Protein AF-A0A829ZR37-F1 (afdb_monomer_lite)

Sequence (105 aa):
MTGENRDIGKRYRLFTDARFREIVTRKMKEDYLAQGLINATTRINYALAAGHVYSNDEARIQDYFQKNGWIFISPSQIKERIRKLAAKGWEDNLITITAKLLLKD

Radius of gyration: 17.89 Å; chains: 1; bounding box: 41×22×47 Å

Structure (mmCIF, N/CA/C/O backbone):
data_AF-A0A829ZR37-F1
#
_entry.id   AF-A0A829ZR37-F1
#
loop_
_atom_site.group_PDB
_atom_site.id
_atom_site.type_symbol
_atom_site.label_atom_id
_atom_site.label_alt_id
_atom_site.label_comp_id
_atom_site.label_asym_id
_atom_site.label_entity_id
_atom_site.label_seq_id
_atom_site.pdbx_PDB_ins_code
_atom_site.Cartn_x
_atom_site.Cartn_y
_atom_site.Cartn_z
_atom_site.occupancy
_atom_site.B_iso_or_equiv
_atom_site.auth_seq_id
_atom_site.auth_comp_id
_atom_site.auth_asym_id
_atom_site.auth_atom_id
_atom_site.pdbx_PDB_model_num
ATOM 1 N N . MET A 1 1 ? 13.032 -4.468 5.445 1.00 50.12 1 MET A N 1
ATOM 2 C CA . MET A 1 1 ? 12.448 -3.182 5.881 1.00 50.12 1 MET A CA 1
ATOM 3 C C . MET A 1 1 ? 12.534 -3.055 7.398 1.00 50.12 1 MET A C 1
ATOM 5 O O . MET A 1 1 ? 11.534 -2.824 8.065 1.00 50.12 1 MET A O 1
ATOM 9 N N . THR A 1 2 ? 13.724 -3.237 7.968 1.00 40.62 2 THR A N 1
ATOM 10 C CA . THR A 1 2 ? 13.958 -2.934 9.379 1.00 40.62 2 THR A CA 1
ATOM 11 C C . THR A 1 2 ? 14.057 -1.419 9.496 1.00 40.62 2 THR A C 1
ATOM 13 O O . THR A 1 2 ? 14.799 -0.778 8.753 1.00 40.62 2 THR A O 1
ATOM 16 N N . GLY A 1 3 ? 13.244 -0.820 10.365 1.00 46.75 3 GLY A N 1
ATOM 17 C CA . GLY A 1 3 ? 13.234 0.620 10.639 1.00 46.75 3 GLY A CA 1
ATOM 18 C C . GLY A 1 3 ? 14.486 1.105 11.379 1.00 46.75 3 GLY A C 1
ATOM 19 O O . GLY A 1 3 ? 14.375 1.955 12.254 1.00 46.75 3 GLY A O 1
ATOM 20 N N . GLU A 1 4 ? 15.661 0.556 11.064 1.00 50.69 4 GLU A N 1
ATOM 21 C CA . GLU A 1 4 ? 16.935 0.867 11.723 1.00 50.69 4 GLU A CA 1
ATOM 22 C C . GLU A 1 4 ? 17.375 2.313 11.464 1.00 50.69 4 GLU A C 1
ATOM 24 O O . GLU A 1 4 ? 18.065 2.905 12.289 1.00 50.69 4 GLU A O 1
ATOM 29 N N . ASN A 1 5 ? 16.895 2.935 10.381 1.00 58.00 5 ASN A N 1
ATOM 30 C CA . ASN A 1 5 ? 17.068 4.362 10.135 1.00 58.00 5 ASN A CA 1
ATOM 31 C C . ASN A 1 5 ? 15.791 5.144 10.502 1.00 58.00 5 ASN A C 1
ATOM 33 O O . ASN A 1 5 ? 14.767 5.063 9.810 1.00 58.00 5 ASN A O 1
ATOM 37 N N . ARG A 1 6 ? 15.864 5.921 11.593 1.00 56.47 6 ARG A N 1
ATOM 38 C CA . ARG A 1 6 ? 14.731 6.644 12.204 1.00 56.47 6 ARG A CA 1
ATOM 39 C C . ARG A 1 6 ? 14.014 7.600 11.242 1.00 56.47 6 ARG A C 1
ATOM 41 O O . ARG A 1 6 ? 12.807 7.786 11.386 1.00 56.47 6 ARG A O 1
ATOM 48 N N . ASP A 1 7 ? 14.700 8.169 10.250 1.00 62.75 7 ASP A N 1
ATOM 49 C CA . ASP A 1 7 ? 14.067 9.072 9.275 1.00 62.75 7 ASP A CA 1
ATOM 50 C C . ASP A 1 7 ? 13.373 8.343 8.117 1.00 62.75 7 ASP A C 1
ATOM 52 O O . ASP A 1 7 ? 12.371 8.831 7.592 1.00 62.75 7 ASP A O 1
ATOM 56 N N . ILE A 1 8 ? 13.818 7.133 7.763 1.00 61.19 8 ILE A N 1
ATOM 57 C CA . ILE A 1 8 ? 13.129 6.287 6.771 1.00 61.19 8 ILE A CA 1
ATOM 58 C C . ILE A 1 8 ? 11.863 5.679 7.384 1.00 61.19 8 ILE A C 1
ATOM 60 O O . ILE A 1 8 ? 10.816 5.645 6.733 1.00 61.19 8 ILE A O 1
ATOM 64 N N . GLY A 1 9 ? 11.918 5.286 8.662 1.00 62.47 9 GLY A N 1
ATOM 65 C CA . GLY A 1 9 ? 10.745 4.827 9.411 1.00 62.47 9 GLY A CA 1
ATOM 66 C C . GLY A 1 9 ? 9.623 5.870 9.474 1.00 62.47 9 GLY A C 1
ATOM 67 O O . GLY A 1 9 ? 8.452 5.508 9.468 1.00 62.47 9 GLY A O 1
ATOM 68 N N . LYS A 1 10 ? 9.949 7.172 9.444 1.00 70.00 10 LYS A N 1
ATOM 69 C CA . LYS A 1 10 ? 8.942 8.245 9.357 1.00 70.00 10 LYS A CA 1
ATOM 70 C C . LYS A 1 10 ? 8.226 8.285 8.001 1.00 70.00 10 LYS A C 1
ATOM 72 O O . LYS A 1 10 ? 7.018 8.506 7.977 1.00 70.00 10 LYS A O 1
ATOM 77 N N . ARG A 1 11 ? 8.940 8.062 6.888 1.00 74.62 11 ARG A N 1
ATOM 78 C CA . ARG A 1 11 ? 8.363 8.117 5.525 1.00 74.62 11 ARG A CA 1
ATOM 79 C C . ARG A 1 11 ? 7.377 6.983 5.255 1.00 74.62 11 ARG A C 1
ATOM 81 O O . ARG A 1 11 ? 6.413 7.180 4.527 1.00 74.62 11 ARG A O 1
ATOM 88 N N . TYR A 1 12 ? 7.590 5.822 5.873 1.00 80.06 12 TYR A N 1
ATOM 89 C CA . TYR A 1 12 ? 6.755 4.633 5.680 1.00 80.06 12 TYR A CA 1
ATOM 90 C C . TYR A 1 12 ? 5.972 4.243 6.935 1.00 80.06 12 TYR A C 1
ATOM 92 O O . TYR A 1 12 ? 5.673 3.066 7.127 1.00 80.06 12 TYR A O 1
ATOM 100 N N . ARG A 1 13 ? 5.591 5.226 7.764 1.00 84.44 13 ARG A N 1
ATOM 101 C CA . ARG A 1 13 ? 4.861 5.012 9.027 1.00 84.44 13 ARG A CA 1
ATOM 102 C C . ARG A 1 13 ? 3.642 4.109 8.903 1.00 84.44 13 ARG A C 1
ATOM 104 O O . ARG A 1 13 ? 3.390 3.321 9.802 1.00 84.44 13 ARG A O 1
ATOM 111 N N . LEU A 1 14 ? 2.928 4.168 7.779 1.00 87.62 14 LEU A N 1
ATOM 112 C CA . LEU A 1 14 ? 1.783 3.292 7.523 1.00 87.62 14 LEU A CA 1
ATOM 113 C C . LEU A 1 14 ? 2.158 1.799 7.554 1.00 87.62 14 LEU A C 1
ATOM 115 O O . LEU A 1 14 ? 1.366 0.963 7.980 1.00 87.62 14 LEU A O 1
ATOM 119 N N . PHE A 1 15 ? 3.374 1.455 7.139 1.00 87.25 15 PHE A N 1
ATOM 120 C CA . PHE A 1 15 ? 3.868 0.080 7.093 1.00 87.25 15 PHE A CA 1
ATOM 121 C C . PHE A 1 15 ? 4.714 -0.267 8.320 1.00 87.25 15 PHE A C 1
ATOM 123 O O . PHE A 1 15 ? 4.645 -1.397 8.798 1.00 87.25 15 PHE A O 1
ATOM 130 N N . THR A 1 16 ? 5.444 0.698 8.884 1.00 87.25 16 THR A N 1
ATOM 131 C CA . THR A 1 16 ? 6.389 0.462 9.987 1.00 87.25 16 THR A CA 1
ATOM 132 C C . THR A 1 16 ? 5.809 0.671 11.386 1.00 87.25 16 THR A C 1
ATOM 134 O O . THR A 1 16 ? 6.390 0.176 12.345 1.00 87.25 16 THR A O 1
ATOM 137 N N . ASP A 1 17 ? 4.695 1.394 11.533 1.00 90.12 17 ASP A N 1
ATOM 138 C CA . ASP A 1 17 ? 4.068 1.703 12.824 1.00 90.12 17 ASP A CA 1
ATOM 139 C C . ASP A 1 17 ? 2.624 1.178 12.854 1.00 90.12 17 ASP A C 1
ATOM 141 O O . ASP A 1 17 ? 1.723 1.692 12.186 1.00 90.12 17 ASP A O 1
ATOM 145 N N . ALA A 1 18 ? 2.407 0.120 13.638 1.00 90.75 18 ALA A N 1
ATOM 146 C CA . ALA A 1 18 ? 1.109 -0.537 13.745 1.00 90.75 18 ALA A CA 1
ATOM 147 C C . ALA A 1 18 ? 0.037 0.357 14.383 1.00 90.75 18 ALA A C 1
ATOM 149 O O . ALA A 1 18 ? -1.109 0.331 13.937 1.00 90.75 18 ALA A O 1
ATOM 150 N N . ARG A 1 19 ? 0.406 1.175 15.377 1.00 91.62 19 ARG A N 1
ATOM 151 C CA . ARG A 1 19 ? -0.532 2.065 16.072 1.00 91.62 19 ARG A CA 1
ATOM 152 C C . ARG A 1 19 ? -0.952 3.208 15.162 1.00 91.62 19 ARG A C 1
ATOM 154 O O . ARG A 1 19 ? -2.132 3.539 15.085 1.00 91.62 19 ARG A O 1
ATOM 161 N N . PHE A 1 20 ? 0.004 3.791 14.442 1.00 91.25 20 PHE A N 1
ATOM 162 C CA . PHE A 1 20 ? -0.301 4.802 13.435 1.00 91.25 20 PHE A CA 1
ATOM 163 C C . PHE A 1 20 ? -1.248 4.244 12.368 1.00 91.25 20 PHE A C 1
ATOM 165 O O . PHE A 1 20 ? -2.271 4.858 12.063 1.00 91.25 20 PHE A O 1
ATOM 172 N N . ARG A 1 21 ? -0.947 3.048 11.853 1.00 93.25 21 ARG A N 1
ATOM 173 C CA . ARG A 1 21 ? -1.780 2.356 10.867 1.00 93.25 21 ARG A CA 1
ATOM 174 C C . ARG A 1 21 ? -3.205 2.105 11.367 1.00 93.25 21 ARG A C 1
ATOM 176 O O . ARG A 1 21 ? -4.150 2.359 10.629 1.00 93.25 21 ARG A O 1
ATOM 183 N N . GLU A 1 22 ? -3.368 1.641 12.603 1.00 93.75 22 GLU A N 1
ATOM 184 C CA . GLU A 1 22 ? -4.685 1.421 13.213 1.00 93.75 22 GLU A CA 1
ATOM 185 C C . GLU A 1 22 ? -5.500 2.718 13.291 1.00 93.75 22 GLU A C 1
ATOM 187 O O . GLU A 1 22 ? -6.651 2.751 12.854 1.00 93.75 22 GLU A O 1
ATOM 192 N N . ILE A 1 23 ? -4.896 3.798 13.798 1.00 94.69 23 ILE A N 1
ATOM 193 C CA . ILE A 1 23 ? -5.566 5.096 13.951 1.00 94.69 23 ILE A CA 1
ATOM 194 C C . ILE A 1 23 ? -6.025 5.630 12.592 1.00 94.69 23 ILE A C 1
ATOM 196 O O . ILE A 1 23 ? -7.184 6.024 12.451 1.00 94.69 23 ILE A O 1
ATOM 200 N N . VAL A 1 24 ? -5.133 5.619 11.595 1.00 93.44 24 VAL A N 1
ATOM 201 C CA . VAL A 1 24 ? -5.435 6.100 10.240 1.00 93.44 24 VAL A CA 1
ATOM 202 C C . VAL A 1 24 ? -6.563 5.286 9.617 1.00 93.44 24 VAL A C 1
ATOM 204 O O . VAL A 1 24 ? -7.521 5.862 9.107 1.00 93.44 24 VAL A O 1
ATOM 207 N N . THR A 1 25 ? -6.500 3.959 9.696 1.00 94.19 25 THR A N 1
ATOM 208 C CA . THR A 1 25 ? -7.502 3.096 9.061 1.00 94.19 25 THR A CA 1
ATOM 209 C C . THR A 1 25 ? -8.847 3.150 9.753 1.00 94.19 25 THR A C 1
ATOM 211 O O . THR A 1 25 ? -9.872 3.150 9.073 1.00 94.19 25 THR A O 1
ATOM 214 N N . ARG A 1 26 ? -8.872 3.259 11.084 1.00 94.94 26 ARG A N 1
ATOM 215 C CA . ARG A 1 26 ? -10.119 3.484 11.816 1.00 94.94 26 ARG A CA 1
ATOM 216 C C . ARG A 1 26 ? -10.768 4.794 11.374 1.00 94.94 26 ARG A C 1
ATOM 218 O O . ARG A 1 26 ? -11.935 4.781 10.993 1.00 94.94 26 ARG A O 1
ATOM 225 N N . LYS A 1 27 ? -10.007 5.892 11.354 1.00 95.75 27 LYS A N 1
ATOM 226 C CA . LYS A 1 27 ? -10.539 7.206 10.982 1.00 95.75 27 LYS A CA 1
ATOM 227 C C . LYS A 1 27 ? -11.010 7.250 9.525 1.00 95.75 27 LYS A C 1
ATOM 229 O O . LYS A 1 27 ? -12.122 7.686 9.255 1.00 95.75 27 LYS A O 1
ATOM 234 N N . MET A 1 28 ? -10.218 6.703 8.603 1.00 94.56 28 MET A N 1
ATOM 235 C CA . MET A 1 28 ? -10.595 6.579 7.192 1.00 94.56 28 MET A CA 1
ATOM 236 C C . MET A 1 28 ? -11.890 5.773 7.019 1.00 94.56 28 MET A C 1
ATOM 238 O O . MET A 1 28 ? -12.759 6.164 6.243 1.00 94.56 28 MET A O 1
ATOM 242 N N . LYS A 1 29 ? -12.043 4.664 7.756 1.00 95.81 29 LYS A N 1
ATOM 243 C CA . LYS A 1 29 ? -13.258 3.844 7.710 1.00 95.81 29 LYS A CA 1
ATOM 244 C C . LYS A 1 29 ? -14.476 4.612 8.225 1.00 95.81 29 LYS A C 1
ATOM 246 O O . LYS A 1 29 ? -15.515 4.565 7.577 1.00 95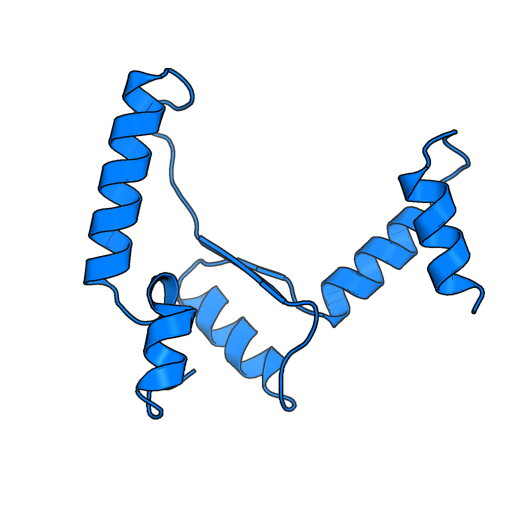.81 29 LYS A O 1
ATOM 251 N N . GLU A 1 30 ? -14.352 5.314 9.351 1.00 96.00 30 GLU A N 1
ATOM 252 C CA . GLU A 1 30 ? -15.414 6.175 9.897 1.00 96.00 30 GLU A CA 1
ATOM 253 C C . GLU A 1 30 ? -15.856 7.228 8.870 1.00 96.00 30 GLU A C 1
ATOM 255 O O . GLU A 1 30 ? -17.047 7.347 8.581 1.00 96.00 30 GLU A O 1
ATOM 260 N N . ASP A 1 31 ? -14.901 7.932 8.259 1.00 96.50 31 ASP A N 1
ATOM 261 C CA . ASP A 1 31 ? -15.185 9.017 7.316 1.00 96.50 31 ASP A CA 1
ATOM 262 C C . ASP A 1 31 ? -15.824 8.503 6.016 1.00 96.50 31 ASP A C 1
ATOM 264 O O . ASP A 1 31 ? -16.728 9.139 5.472 1.00 96.50 31 ASP A O 1
ATOM 268 N N . TYR A 1 32 ? -15.387 7.345 5.514 1.00 96.62 32 TYR A N 1
ATOM 269 C CA . TYR A 1 32 ? -15.946 6.747 4.297 1.00 96.62 32 TYR A CA 1
ATOM 270 C C . TYR A 1 32 ? -17.323 6.126 4.540 1.00 96.62 32 TYR A C 1
ATOM 272 O O . TYR A 1 32 ? -18.175 6.178 3.654 1.00 96.62 32 TYR A O 1
ATOM 280 N N . LEU A 1 33 ? -17.564 5.565 5.731 1.00 97.00 33 LEU A N 1
ATOM 281 C CA . LEU A 1 33 ? -18.893 5.104 6.139 1.00 97.00 33 LEU A CA 1
ATOM 282 C C . LEU A 1 33 ? -19.871 6.274 6.232 1.00 97.00 33 LEU A C 1
ATOM 284 O O . LEU A 1 33 ? -20.975 6.179 5.706 1.00 97.00 33 LEU A O 1
ATOM 288 N N . ALA A 1 34 ? -19.456 7.380 6.854 1.00 97.19 34 ALA A N 1
ATOM 289 C CA . ALA A 1 34 ? -20.285 8.576 6.993 1.00 97.19 34 ALA A CA 1
ATOM 290 C C . ALA A 1 34 ? -20.675 9.183 5.634 1.00 97.19 34 ALA A C 1
ATOM 292 O O . ALA A 1 34 ? -21.778 9.699 5.483 1.00 97.19 34 ALA A O 1
ATOM 293 N N . GLN A 1 35 ? -19.793 9.080 4.636 1.00 97.25 35 GLN A N 1
ATOM 294 C CA . GLN A 1 35 ? -20.053 9.521 3.261 1.00 97.25 35 GLN A CA 1
ATOM 295 C C . GLN A 1 35 ? -20.818 8.490 2.411 1.00 97.25 35 GLN A C 1
ATOM 297 O O . GLN A 1 35 ? -21.122 8.765 1.254 1.00 97.25 35 GLN A O 1
ATOM 302 N N . GLY A 1 36 ? -21.102 7.294 2.938 1.00 96.25 36 GLY A N 1
ATOM 303 C CA . GLY A 1 36 ? -21.750 6.216 2.183 1.00 96.25 36 GLY A CA 1
ATOM 304 C C . GLY A 1 36 ? -20.881 5.603 1.077 1.00 96.25 36 GLY A C 1
ATOM 305 O O . GLY A 1 36 ? -21.404 4.924 0.198 1.00 96.25 36 GLY A O 1
ATOM 306 N N . LEU A 1 37 ? -19.560 5.820 1.107 1.00 96.38 37 LEU A N 1
ATOM 307 C CA . LEU A 1 37 ? -18.619 5.304 0.101 1.00 96.38 37 LEU A CA 1
ATOM 308 C C . LEU A 1 37 ? -18.301 3.818 0.297 1.00 96.38 37 LEU A C 1
ATOM 310 O O . LEU A 1 37 ? -17.897 3.133 -0.642 1.00 96.38 37 LEU A O 1
ATOM 314 N N . ILE A 1 38 ? -18.445 3.324 1.527 1.00 96.31 38 ILE A N 1
ATOM 315 C CA . ILE A 1 38 ? -18.206 1.928 1.901 1.00 96.31 38 ILE A CA 1
ATOM 316 C C . ILE A 1 38 ? -19.304 1.434 2.843 1.00 96.31 38 ILE A C 1
ATOM 318 O O . ILE A 1 38 ? -20.069 2.218 3.398 1.00 96.31 38 ILE A O 1
ATOM 322 N N . ASN A 1 39 ? -19.338 0.123 3.080 1.00 94.56 39 ASN A N 1
ATOM 323 C CA . ASN A 1 39 ? -20.203 -0.497 4.086 1.00 94.56 39 ASN A CA 1
ATOM 324 C C . ASN A 1 39 ? -19.402 -0.992 5.304 1.00 94.56 39 ASN A C 1
ATOM 326 O O . ASN A 1 39 ? -18.174 -1.114 5.264 1.00 94.56 39 ASN A O 1
ATOM 330 N N . ALA A 1 40 ? -20.097 -1.321 6.399 1.00 91.06 40 ALA A N 1
ATOM 331 C CA . ALA A 1 40 ? -19.461 -1.741 7.654 1.00 91.06 40 ALA A CA 1
ATOM 332 C C . ALA A 1 40 ? -18.577 -2.996 7.501 1.00 91.06 40 ALA A C 1
ATOM 334 O O . ALA A 1 40 ? -17.565 -3.140 8.196 1.00 91.06 40 ALA A O 1
ATOM 335 N N . THR A 1 41 ? -18.922 -3.869 6.552 1.00 93.75 41 THR A N 1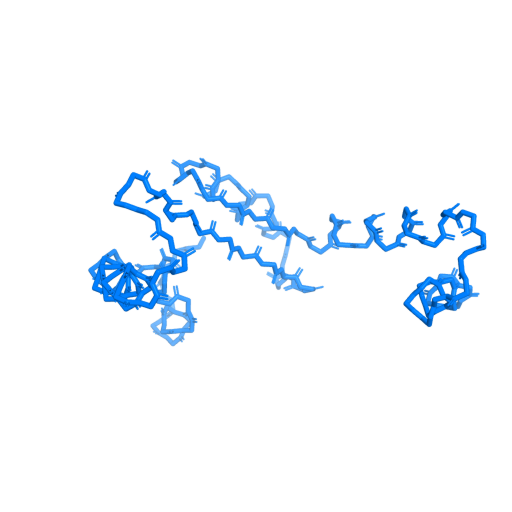
ATOM 336 C CA . THR A 1 41 ? -18.201 -5.112 6.243 1.00 93.75 41 THR A CA 1
ATOM 337 C C . THR A 1 41 ? -16.979 -4.918 5.342 1.00 93.75 41 THR A C 1
ATOM 339 O O . THR A 1 41 ? -16.210 -5.860 5.148 1.00 93.75 41 THR A O 1
ATOM 342 N N . THR A 1 42 ? -16.765 -3.713 4.806 1.00 93.44 42 THR A N 1
ATOM 343 C CA . THR A 1 42 ? -15.648 -3.426 3.902 1.00 93.44 42 THR A CA 1
ATOM 344 C C . THR A 1 42 ? -14.320 -3.577 4.645 1.00 93.44 42 THR A C 1
ATOM 346 O O . THR A 1 42 ? -14.130 -3.037 5.743 1.00 93.44 42 THR A O 1
ATOM 349 N N . ARG A 1 43 ? -13.399 -4.338 4.044 1.00 90.06 43 ARG A N 1
ATOM 350 C CA . ARG A 1 43 ? -12.045 -4.580 4.557 1.00 90.06 43 ARG A CA 1
ATOM 351 C C . ARG A 1 43 ? -11.059 -3.671 3.833 1.00 90.06 43 ARG A C 1
ATOM 353 O O . ARG A 1 43 ? -11.047 -3.631 2.607 1.00 90.06 43 ARG A O 1
ATOM 360 N N . ILE A 1 44 ? -10.235 -2.961 4.596 1.00 90.25 44 ILE A N 1
ATOM 361 C CA . ILE A 1 44 ? -9.192 -2.083 4.061 1.00 90.25 44 ILE A CA 1
ATOM 362 C C . ILE A 1 44 ? -7.883 -2.871 4.032 1.00 90.25 44 ILE A C 1
ATOM 364 O O . ILE A 1 44 ? -7.391 -3.294 5.078 1.00 90.25 44 ILE A O 1
ATOM 368 N N . ASN A 1 45 ? -7.332 -3.051 2.833 1.00 90.25 45 ASN A N 1
ATOM 369 C CA . ASN A 1 45 ? -6.017 -3.646 2.615 1.00 90.25 45 ASN A CA 1
ATOM 370 C C . ASN A 1 45 ? -5.018 -2.554 2.232 1.00 90.25 45 ASN A C 1
ATOM 372 O O . ASN A 1 45 ? -5.376 -1.580 1.572 1.00 90.25 45 ASN A O 1
ATOM 376 N N . TYR A 1 46 ? -3.756 -2.740 2.610 1.00 93.00 46 TYR A N 1
ATOM 377 C CA . TYR A 1 46 ? -2.700 -1.782 2.300 1.00 93.00 46 TYR A CA 1
ATOM 378 C C . TYR A 1 46 ? -1.926 -2.224 1.072 1.00 93.00 46 TYR A C 1
ATOM 380 O O . TYR A 1 46 ? -1.662 -3.414 0.879 1.00 93.00 46 TYR A O 1
ATOM 388 N N . ALA A 1 47 ? -1.536 -1.243 0.265 1.00 93.06 47 ALA A N 1
ATOM 389 C CA . ALA A 1 47 ? -0.718 -1.466 -0.907 1.00 93.06 47 ALA A CA 1
ATOM 390 C C . ALA A 1 47 ? 0.403 -0.428 -1.002 1.00 93.06 47 ALA A C 1
ATOM 392 O O . ALA A 1 47 ? 0.206 0.734 -0.649 1.00 93.06 47 ALA A O 1
ATOM 393 N N . LEU A 1 48 ? 1.562 -0.841 -1.509 1.00 91.81 48 LEU A N 1
ATOM 394 C CA . LEU A 1 48 ? 2.658 0.048 -1.884 1.00 91.81 48 LEU A CA 1
ATOM 395 C C . LEU A 1 48 ? 2.999 -0.185 -3.353 1.00 91.81 48 LEU A C 1
ATOM 397 O O . LEU A 1 48 ? 3.363 -1.295 -3.730 1.00 91.81 48 LEU A O 1
ATOM 401 N N . ALA A 1 49 ? 2.912 0.866 -4.164 1.00 91.38 49 ALA A N 1
ATOM 402 C CA . ALA A 1 49 ? 3.418 0.872 -5.529 1.00 91.38 49 ALA A CA 1
ATOM 403 C C . ALA A 1 49 ? 4.715 1.679 -5.581 1.00 91.38 49 ALA A C 1
ATOM 405 O O . ALA A 1 49 ? 4.725 2.855 -5.219 1.00 91.38 49 ALA A O 1
ATOM 406 N N . ALA A 1 50 ? 5.806 1.049 -6.012 1.00 89.06 50 ALA A N 1
ATOM 407 C CA . ALA A 1 50 ? 7.117 1.684 -6.075 1.00 89.06 50 ALA A CA 1
ATOM 408 C C . ALA A 1 50 ? 7.645 1.678 -7.512 1.00 89.06 50 ALA A C 1
ATOM 410 O O . ALA A 1 50 ? 7.854 0.619 -8.093 1.00 89.06 50 ALA A O 1
ATOM 411 N N . GLY A 1 51 ? 7.901 2.864 -8.075 1.00 84.75 51 GLY A N 1
ATOM 412 C CA . GLY A 1 51 ? 8.557 3.003 -9.384 1.00 84.75 51 GLY A CA 1
ATOM 413 C C . GLY A 1 51 ? 10.066 2.744 -9.335 1.00 84.75 51 GLY A C 1
ATOM 414 O O . GLY A 1 51 ? 10.678 2.402 -10.344 1.00 84.75 51 GLY A O 1
ATOM 415 N N . HIS A 1 52 ? 10.661 2.865 -8.149 1.00 84.06 52 HIS A N 1
ATOM 416 C CA . HIS A 1 52 ? 12.061 2.569 -7.895 1.00 84.06 52 HIS A CA 1
ATOM 417 C C . HIS A 1 52 ? 12.216 1.989 -6.489 1.00 84.06 52 HIS A C 1
ATOM 419 O O . HIS A 1 52 ? 11.611 2.481 -5.536 1.00 84.06 52 HIS A O 1
ATOM 425 N N . VAL A 1 53 ? 13.038 0.951 -6.367 1.00 83.31 53 VAL A N 1
ATOM 426 C CA . VAL A 1 53 ? 13.453 0.372 -5.089 1.00 83.31 53 VAL A CA 1
ATOM 427 C C . VAL A 1 53 ? 14.963 0.523 -5.027 1.00 83.31 53 VAL A C 1
ATOM 429 O O . VAL A 1 53 ? 15.673 0.046 -5.909 1.00 83.31 53 VAL A O 1
ATOM 432 N N . TYR A 1 54 ? 15.443 1.239 -4.012 1.00 73.31 54 TYR A N 1
ATOM 433 C CA . TYR A 1 54 ? 16.872 1.380 -3.772 1.00 73.31 54 TYR A CA 1
ATOM 434 C C . TYR A 1 54 ? 17.412 0.025 -3.305 1.00 73.31 54 TYR A C 1
ATOM 436 O O . TYR A 1 54 ? 16.906 -0.496 -2.311 1.00 73.31 54 TYR A O 1
ATOM 444 N N . SER A 1 55 ? 18.425 -0.511 -3.998 1.00 66.88 55 SER A N 1
ATOM 445 C CA . SER A 1 55 ? 19.000 -1.866 -3.845 1.00 66.88 55 SER A CA 1
ATOM 446 C C . SER A 1 55 ? 18.123 -3.028 -4.363 1.00 66.88 55 SER A C 1
ATOM 448 O O . SER A 1 55 ? 16.935 -2.857 -4.618 1.00 66.88 55 SER A O 1
ATOM 450 N N . ASN A 1 56 ? 18.698 -4.234 -4.498 1.00 71.00 56 ASN A N 1
ATOM 451 C CA . ASN A 1 56 ? 18.010 -5.486 -4.892 1.00 71.00 56 ASN A CA 1
ATOM 452 C C . ASN A 1 56 ? 17.024 -6.019 -3.818 1.00 71.00 56 ASN A C 1
ATOM 454 O O . ASN A 1 56 ? 16.756 -7.215 -3.718 1.00 71.00 56 ASN A O 1
ATOM 458 N N . ASP A 1 57 ? 16.459 -5.125 -3.009 1.00 82.56 57 ASP A N 1
ATOM 459 C CA . ASP A 1 57 ? 15.586 -5.415 -1.872 1.00 82.56 57 ASP A CA 1
ATOM 460 C C . ASP A 1 57 ? 14.141 -5.765 -2.266 1.00 82.56 57 ASP A C 1
ATOM 462 O O . ASP A 1 57 ? 13.320 -6.053 -1.394 1.00 82.56 57 ASP A O 1
ATOM 466 N N . GLU A 1 58 ? 13.809 -5.754 -3.561 1.00 86.44 58 GLU A N 1
ATOM 467 C CA . GLU A 1 58 ? 12.458 -6.009 -4.077 1.00 86.44 58 GLU A CA 1
ATOM 468 C C . GLU A 1 58 ? 11.861 -7.307 -3.509 1.00 86.44 58 GLU A C 1
ATOM 470 O O . GLU A 1 58 ? 10.743 -7.297 -2.995 1.00 86.44 58 GLU A O 1
ATOM 475 N N . ALA A 1 59 ? 12.637 -8.396 -3.504 1.00 87.81 59 ALA A N 1
ATOM 476 C CA . ALA A 1 59 ? 12.207 -9.690 -2.972 1.00 87.81 59 ALA A CA 1
ATOM 477 C C . ALA A 1 59 ? 11.934 -9.646 -1.458 1.00 87.81 59 ALA A C 1
ATOM 479 O O . ALA A 1 59 ? 10.947 -10.202 -0.979 1.00 87.81 59 ALA A O 1
ATOM 480 N N . ARG A 1 60 ? 12.776 -8.935 -0.700 1.00 88.56 60 ARG A N 1
ATOM 481 C CA . ARG A 1 60 ? 12.619 -8.773 0.752 1.00 88.56 60 ARG A CA 1
ATOM 482 C C . ARG A 1 60 ? 11.371 -7.960 1.093 1.00 88.56 60 ARG A C 1
ATOM 484 O O . ARG A 1 60 ? 10.684 -8.261 2.068 1.00 88.56 60 ARG A O 1
ATOM 491 N N . ILE A 1 61 ? 11.083 -6.921 0.311 1.00 89.06 61 ILE A N 1
ATOM 492 C CA . ILE A 1 61 ? 9.874 -6.102 0.468 1.00 89.06 61 ILE A CA 1
ATOM 493 C C . ILE A 1 61 ? 8.638 -6.928 0.103 1.00 89.06 61 ILE A C 1
ATOM 495 O O . ILE A 1 61 ? 7.664 -6.920 0.854 1.00 89.06 61 ILE A O 1
ATOM 499 N N . GLN A 1 62 ? 8.696 -7.680 -0.997 1.00 91.44 62 GLN A N 1
ATOM 500 C CA . GLN A 1 62 ? 7.613 -8.555 -1.438 1.00 91.44 62 GLN A CA 1
ATOM 501 C C . GLN A 1 62 ? 7.232 -9.581 -0.360 1.00 91.44 62 GLN A C 1
ATOM 503 O O . GLN A 1 62 ? 6.053 -9.693 -0.023 1.00 91.44 62 GLN A O 1
ATOM 508 N N . ASP A 1 63 ? 8.213 -10.279 0.217 1.00 92.62 63 ASP A N 1
ATOM 509 C CA . ASP A 1 63 ? 7.994 -11.255 1.293 1.00 92.62 63 ASP A CA 1
ATOM 510 C C . ASP A 1 63 ? 7.385 -10.600 2.545 1.00 92.62 63 ASP A C 1
ATOM 512 O O . ASP A 1 63 ? 6.402 -11.090 3.103 1.00 92.62 63 ASP A O 1
ATOM 516 N N . TYR A 1 64 ? 7.905 -9.435 2.949 1.00 91.38 64 TYR A N 1
ATOM 517 C CA . TYR A 1 64 ? 7.354 -8.686 4.079 1.00 91.38 64 TYR A CA 1
ATOM 518 C C . TYR A 1 64 ? 5.886 -8.294 3.854 1.00 91.38 64 TYR A C 1
ATOM 520 O O . TYR A 1 64 ? 5.062 -8.457 4.753 1.00 91.38 64 TYR A O 1
ATOM 528 N N . PHE A 1 65 ? 5.529 -7.816 2.660 1.00 93.31 65 PHE A N 1
ATOM 529 C CA . PHE A 1 65 ? 4.148 -7.450 2.342 1.00 93.31 65 PHE A CA 1
ATOM 530 C C . PHE A 1 65 ? 3.229 -8.675 2.303 1.00 93.31 65 PHE A C 1
ATOM 532 O O . PHE A 1 65 ? 2.159 -8.638 2.910 1.00 93.31 65 PHE A O 1
ATOM 539 N N . GLN A 1 66 ? 3.663 -9.782 1.693 1.00 93.06 66 GLN A N 1
ATOM 540 C CA . GLN A 1 66 ? 2.887 -11.026 1.652 1.00 93.06 66 GLN A CA 1
ATOM 541 C C . GLN A 1 66 ? 2.587 -11.573 3.049 1.00 93.06 66 GLN A C 1
ATOM 543 O O . GLN A 1 66 ? 1.436 -11.901 3.338 1.00 93.06 66 GLN A O 1
ATOM 548 N N . LYS A 1 67 ? 3.582 -11.595 3.944 1.00 93.75 67 LYS A N 1
ATOM 549 C CA . LYS A 1 67 ? 3.411 -12.037 5.340 1.00 93.75 67 LYS A CA 1
ATOM 550 C C . LYS A 1 67 ? 2.380 -11.217 6.114 1.00 93.75 67 LYS A C 1
ATOM 552 O O . LYS A 1 67 ? 1.741 -11.742 7.018 1.00 93.75 67 LYS A O 1
ATOM 557 N N . ASN A 1 68 ? 2.205 -9.947 5.757 1.00 91.38 68 ASN A N 1
ATOM 558 C CA . ASN A 1 68 ? 1.234 -9.056 6.390 1.00 91.38 68 ASN A CA 1
ATOM 559 C C . ASN A 1 68 ? -0.112 -8.985 5.638 1.00 91.38 68 ASN A C 1
ATOM 561 O O . ASN A 1 68 ? -0.988 -8.213 6.030 1.00 91.38 68 ASN A O 1
ATOM 565 N N . GLY A 1 69 ? -0.293 -9.757 4.558 1.00 92.06 69 GLY A N 1
ATOM 566 C CA . GLY A 1 69 ? -1.490 -9.691 3.712 1.00 92.06 69 GLY A CA 1
ATOM 567 C C . GLY A 1 69 ? -1.622 -8.375 2.937 1.00 92.06 69 GLY A C 1
ATOM 568 O O . GLY A 1 69 ? -2.725 -7.976 2.564 1.00 92.06 69 GLY A O 1
ATOM 569 N N . TRP A 1 70 ? -0.513 -7.668 2.725 1.00 94.62 70 TRP A N 1
ATOM 570 C CA . TRP A 1 70 ? -0.454 -6.415 1.976 1.00 94.62 70 TRP A CA 1
ATOM 571 C C . TRP A 1 70 ? -0.008 -6.652 0.538 1.00 94.62 70 TRP A C 1
ATOM 573 O O . TRP A 1 70 ? 0.595 -7.671 0.198 1.00 94.62 70 TRP A O 1
ATOM 583 N N . ILE A 1 71 ? -0.286 -5.675 -0.319 1.00 94.19 71 ILE A N 1
ATOM 584 C CA . ILE A 1 71 ? 0.041 -5.738 -1.742 1.00 94.19 71 ILE A CA 1
ATOM 585 C C . ILE A 1 71 ? 1.280 -4.891 -2.004 1.00 94.19 71 ILE A C 1
ATOM 587 O O . ILE A 1 71 ? 1.278 -3.683 -1.791 1.00 94.19 71 ILE A O 1
ATOM 591 N N . PHE A 1 72 ? 2.338 -5.505 -2.511 1.00 93.31 72 PHE A N 1
ATOM 592 C CA . PHE A 1 72 ? 3.449 -4.762 -3.087 1.00 93.31 72 PHE A CA 1
ATOM 593 C C . PHE A 1 72 ? 3.341 -4.819 -4.610 1.00 93.31 72 PHE A C 1
ATOM 595 O O . PHE A 1 72 ? 3.163 -5.895 -5.178 1.00 93.31 72 PHE A O 1
ATOM 602 N N . ILE A 1 73 ? 3.377 -3.651 -5.253 1.00 93.31 73 ILE A N 1
ATOM 603 C CA . ILE A 1 73 ? 3.449 -3.502 -6.705 1.00 93.31 73 ILE A CA 1
ATOM 604 C C . ILE A 1 73 ? 4.855 -3.010 -7.017 1.00 93.31 73 ILE A C 1
ATOM 606 O O . ILE A 1 73 ? 5.186 -1.835 -6.817 1.00 93.31 73 ILE A O 1
ATOM 610 N N . SER A 1 74 ? 5.687 -3.937 -7.463 1.00 91.44 74 SER A N 1
ATOM 611 C CA . SER A 1 74 ? 7.106 -3.693 -7.652 1.00 91.44 74 SER A CA 1
ATOM 612 C C . SER A 1 74 ? 7.416 -2.952 -8.962 1.00 91.44 74 SER A C 1
ATOM 614 O O . SER A 1 74 ? 6.591 -2.949 -9.884 1.00 91.44 74 SER A O 1
ATOM 616 N N . PRO A 1 75 ? 8.619 -2.360 -9.106 1.00 89.56 75 PRO A N 1
ATOM 617 C CA . PRO A 1 75 ? 9.013 -1.688 -10.342 1.00 89.56 75 PRO A CA 1
ATOM 618 C C . PRO A 1 75 ? 8.913 -2.596 -11.573 1.00 89.56 75 PRO A C 1
ATOM 620 O O . PRO A 1 75 ? 8.475 -2.158 -12.640 1.00 89.56 75 PRO A O 1
ATOM 623 N N . SER A 1 76 ? 9.293 -3.870 -11.431 1.00 87.75 76 SER A N 1
ATOM 624 C CA . SER A 1 76 ? 9.209 -4.860 -12.507 1.00 87.75 76 SER A CA 1
ATOM 625 C C . SER A 1 76 ? 7.754 -5.129 -12.915 1.00 87.75 76 SER A C 1
ATOM 627 O O . SER A 1 76 ? 7.435 -5.109 -14.106 1.00 87.75 76 SER A O 1
ATOM 629 N N . GLN A 1 77 ? 6.845 -5.264 -11.943 1.00 89.56 77 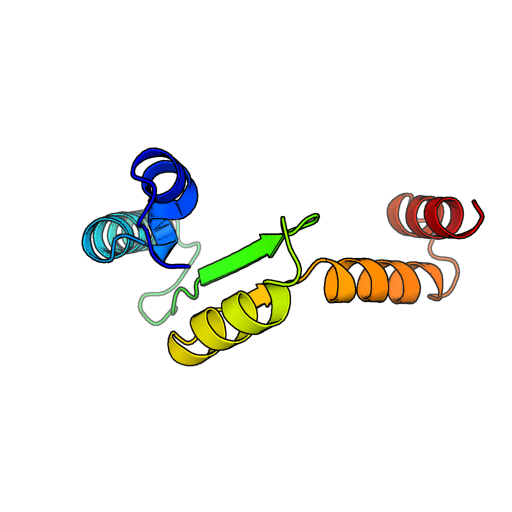GLN A N 1
ATOM 630 C CA . GLN A 1 77 ? 5.410 -5.435 -12.187 1.00 89.56 77 GLN A CA 1
ATOM 631 C C . GLN A 1 77 ? 4.769 -4.203 -12.837 1.00 89.56 77 GLN A C 1
ATOM 633 O O . GLN A 1 77 ? 3.900 -4.355 -13.697 1.00 89.56 77 GLN A O 1
ATOM 638 N N . ILE A 1 78 ? 5.187 -2.990 -12.461 1.00 89.75 78 ILE A N 1
ATOM 639 C CA . ILE A 1 78 ? 4.713 -1.748 -13.092 1.00 89.75 78 ILE A CA 1
ATOM 640 C C . ILE A 1 78 ? 5.141 -1.711 -14.561 1.00 89.75 78 ILE A C 1
ATOM 642 O O . ILE A 1 78 ? 4.290 -1.537 -15.434 1.00 89.75 78 ILE A O 1
ATOM 646 N N . LYS A 1 79 ? 6.430 -1.939 -14.848 1.00 88.50 79 LYS A N 1
ATOM 647 C CA . LYS A 1 79 ? 6.956 -1.978 -16.225 1.00 88.50 79 LYS A CA 1
ATOM 648 C C . LYS A 1 79 ? 6.214 -3.002 -17.077 1.00 88.50 79 LYS A C 1
ATOM 650 O O . LYS A 1 79 ? 5.815 -2.701 -18.197 1.00 88.50 79 LYS A O 1
ATOM 655 N N . GLU A 1 80 ? 5.977 -4.189 -16.531 1.00 89.06 80 GLU A N 1
ATOM 656 C CA . GLU A 1 80 ? 5.261 -5.243 -17.244 1.00 89.06 80 GLU A CA 1
ATOM 657 C C . GLU A 1 80 ? 3.799 -4.877 -17.528 1.00 89.06 80 GLU A C 1
ATOM 659 O O . GLU A 1 80 ? 3.295 -5.114 -18.625 1.00 89.06 80 GLU A O 1
ATOM 664 N N . ARG A 1 81 ? 3.107 -4.234 -16.581 1.00 87.56 81 ARG A N 1
ATOM 665 C CA . ARG A 1 81 ? 1.742 -3.737 -16.813 1.00 87.56 81 ARG A CA 1
ATOM 666 C C . ARG A 1 81 ? 1.698 -2.653 -17.889 1.00 87.56 81 ARG A C 1
ATOM 668 O O . ARG A 1 81 ? 0.773 -2.670 -18.695 1.00 87.56 81 ARG A O 1
ATOM 675 N N . ILE A 1 82 ? 2.691 -1.764 -17.936 1.00 86.31 82 ILE A N 1
ATOM 676 C CA . ILE A 1 82 ? 2.812 -0.744 -18.991 1.00 86.31 82 ILE A CA 1
ATOM 677 C C . ILE A 1 82 ? 3.039 -1.408 -20.355 1.00 86.31 82 ILE A C 1
ATOM 679 O O . ILE A 1 82 ? 2.354 -1.060 -21.313 1.00 86.31 82 ILE A O 1
ATOM 683 N N . ARG A 1 83 ? 3.913 -2.422 -20.441 1.00 86.56 83 ARG A N 1
ATOM 684 C CA . ARG A 1 83 ? 4.102 -3.213 -21.673 1.00 86.56 83 ARG A CA 1
ATOM 685 C C . ARG A 1 83 ? 2.816 -3.872 -22.141 1.00 86.56 83 ARG A C 1
ATOM 687 O O . ARG A 1 83 ? 2.460 -3.758 -23.309 1.00 86.56 83 ARG A O 1
ATOM 694 N N . LYS A 1 84 ? 2.079 -4.508 -21.229 1.00 86.44 84 LYS A N 1
ATOM 695 C CA . LYS A 1 84 ? 0.777 -5.115 -21.543 1.00 86.44 84 LYS A CA 1
ATOM 696 C C . LYS A 1 84 ? -0.248 -4.082 -21.997 1.00 86.44 84 LYS A C 1
ATOM 698 O O . LYS A 1 84 ? -1.026 -4.370 -22.899 1.00 86.44 84 LYS A O 1
ATOM 703 N N . LEU A 1 85 ? -0.250 -2.895 -21.392 1.00 84.06 85 LEU A N 1
ATOM 704 C CA . LEU A 1 85 ? -1.125 -1.801 -21.802 1.00 84.06 85 LEU A CA 1
ATOM 705 C C . LEU A 1 85 ? -0.784 -1.322 -23.216 1.00 84.06 85 LEU A C 1
ATOM 707 O O . LEU A 1 85 ? -1.679 -1.178 -24.041 1.00 84.06 85 LEU A O 1
ATOM 711 N N . ALA A 1 86 ? 0.500 -1.154 -23.520 1.00 80.88 86 ALA A N 1
ATOM 712 C CA . ALA A 1 86 ? 0.961 -0.784 -24.852 1.00 80.88 86 ALA A CA 1
ATOM 713 C C . ALA A 1 86 ? 0.701 -1.872 -25.907 1.00 80.88 86 ALA A C 1
ATOM 715 O O . ALA A 1 86 ? 0.497 -1.552 -27.073 1.00 80.88 86 ALA A O 1
ATOM 716 N N . ALA A 1 87 ? 0.685 -3.147 -25.517 1.00 80.31 87 ALA A N 1
ATOM 717 C CA . ALA A 1 87 ? 0.376 -4.256 -26.415 1.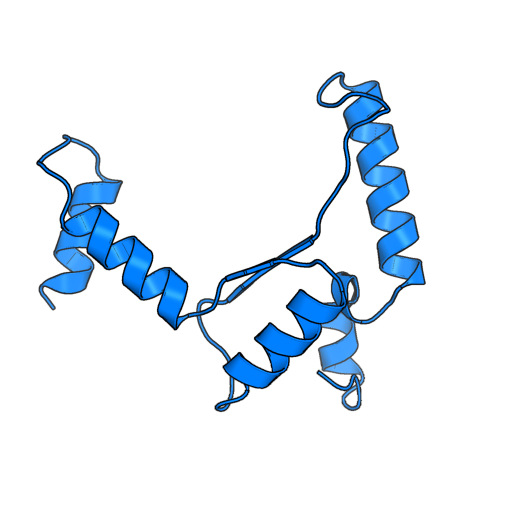00 80.31 87 ALA A CA 1
ATOM 718 C C . ALA A 1 87 ? -1.123 -4.378 -26.748 1.00 80.31 87 ALA A C 1
ATOM 720 O O . ALA A 1 87 ? -1.475 -5.071 -27.703 1.00 80.31 87 ALA A O 1
ATOM 721 N N . LYS A 1 88 ? -2.020 -3.723 -25.993 1.00 76.62 88 LYS A N 1
ATOM 722 C CA . LYS A 1 88 ? -3.450 -3.709 -26.328 1.00 76.62 88 LYS A CA 1
ATOM 723 C C . LYS A 1 88 ? -3.702 -2.964 -27.649 1.00 76.62 88 LYS A C 1
ATOM 725 O O . LYS A 1 88 ? -2.967 -2.045 -28.039 1.00 76.62 88 LYS A O 1
ATOM 730 N N . GLY A 1 89 ? -4.759 -3.403 -28.341 1.00 63.09 89 GLY A N 1
ATOM 731 C CA . GLY A 1 89 ? -5.243 -2.814 -29.591 1.00 63.09 89 GLY A CA 1
ATOM 732 C C . GLY A 1 89 ? -5.485 -1.308 -29.470 1.00 63.09 89 GLY A C 1
ATOM 733 O O . GLY A 1 89 ? -5.541 -0.759 -28.372 1.00 63.09 89 GLY A O 1
ATOM 734 N N . TRP A 1 90 ? -5.545 -0.624 -30.610 1.00 55.34 90 TRP A N 1
ATOM 735 C CA . TRP A 1 90 ? -5.707 0.828 -30.660 1.00 55.34 90 TRP A CA 1
ATOM 736 C C . TRP A 1 90 ? -7.060 1.230 -30.052 1.00 55.34 90 TRP A C 1
ATOM 738 O O . TRP A 1 90 ? -8.103 1.084 -30.676 1.00 55.34 90 TRP A O 1
ATOM 748 N N . GLU A 1 91 ? -7.026 1.710 -28.814 1.00 61.22 91 GLU A N 1
ATOM 749 C CA . GLU A 1 91 ? -8.064 2.560 -28.243 1.00 61.22 91 GLU A CA 1
ATOM 750 C C . GLU A 1 91 ? -7.549 3.994 -28.365 1.00 61.22 91 GLU A C 1
ATOM 752 O O . GLU A 1 91 ? -6.374 4.236 -28.065 1.00 61.22 91 GLU A O 1
ATOM 757 N N . ASP A 1 92 ? -8.396 4.925 -28.814 1.00 62.69 92 ASP A N 1
ATOM 758 C CA . ASP A 1 92 ? -8.081 6.356 -28.929 1.00 62.69 92 ASP A CA 1
ATOM 759 C C . ASP A 1 92 ? -8.015 6.992 -27.527 1.00 62.69 92 ASP A C 1
ATOM 761 O O . ASP A 1 92 ? -8.864 7.761 -27.082 1.00 62.69 92 ASP A O 1
ATOM 765 N N . ASN A 1 93 ? -7.038 6.526 -26.755 1.00 74.69 93 ASN A N 1
ATOM 766 C CA . ASN A 1 93 ? -6.819 6.847 -25.363 1.00 74.69 93 ASN A CA 1
ATOM 767 C C . ASN A 1 93 ? -5.359 7.271 -25.208 1.00 74.69 93 ASN A C 1
ATOM 769 O O . ASN A 1 93 ? -4.430 6.484 -25.424 1.00 74.69 93 ASN A O 1
ATOM 773 N N . LEU A 1 94 ? -5.165 8.523 -24.790 1.00 79.12 94 LEU A N 1
ATOM 774 C CA . LEU A 1 94 ? -3.865 9.156 -24.563 1.00 79.12 94 LEU A CA 1
ATOM 775 C C . LEU A 1 94 ? -2.922 8.298 -23.703 1.00 79.12 94 LEU A C 1
ATOM 777 O O . LEU A 1 94 ? -1.709 8.288 -23.924 1.00 79.12 94 LEU A O 1
ATOM 781 N N . ILE A 1 95 ? -3.468 7.534 -22.755 1.00 79.38 95 ILE A N 1
ATOM 782 C CA . ILE A 1 95 ? -2.701 6.647 -21.875 1.00 79.38 95 ILE A CA 1
ATOM 783 C C . ILE A 1 95 ? -2.077 5.496 -22.681 1.00 79.38 95 ILE A C 1
ATOM 785 O O . ILE A 1 95 ? -0.892 5.197 -22.520 1.00 79.38 95 ILE A O 1
ATOM 789 N N . THR A 1 96 ? -2.837 4.885 -23.592 1.00 73.81 96 THR A N 1
ATOM 790 C CA . THR A 1 96 ? -2.369 3.789 -24.457 1.00 73.81 96 THR A CA 1
ATOM 791 C C . THR A 1 96 ? -1.325 4.282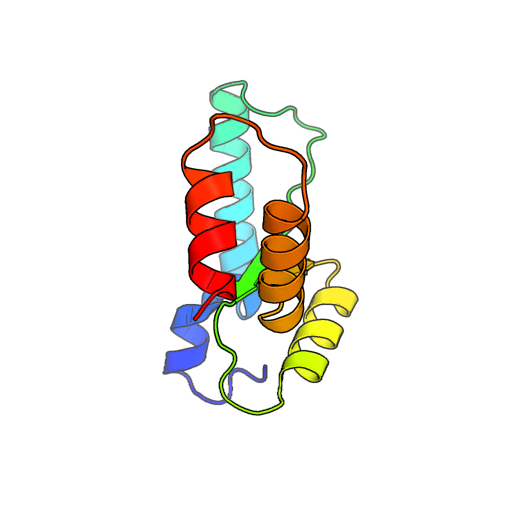 -25.463 1.00 73.81 96 THR A C 1
ATOM 793 O O . THR A 1 96 ? -0.345 3.582 -25.726 1.00 73.81 96 THR A O 1
ATOM 796 N N . ILE A 1 97 ? -1.485 5.506 -25.982 1.00 76.69 97 ILE A N 1
ATOM 797 C CA . ILE A 1 97 ? -0.505 6.155 -26.872 1.00 76.69 97 ILE A CA 1
ATOM 798 C C . ILE A 1 97 ? 0.807 6.422 -26.119 1.00 76.69 97 ILE A C 1
ATOM 800 O O . ILE A 1 97 ? 1.878 6.032 -26.583 1.00 76.69 97 ILE A O 1
ATOM 804 N N . THR A 1 98 ? 0.725 7.013 -24.925 1.00 79.94 98 THR A N 1
ATOM 805 C CA . THR A 1 98 ? 1.897 7.331 -24.089 1.00 79.94 98 THR A CA 1
ATOM 806 C C . THR A 1 98 ? 2.657 6.066 -23.686 1.00 79.94 98 THR A C 1
ATOM 808 O O . THR A 1 98 ? 3.881 6.025 -23.781 1.00 79.94 98 THR A O 1
ATOM 811 N N . ALA A 1 99 ? 1.950 4.997 -23.305 1.00 79.31 99 ALA A N 1
ATOM 812 C CA . ALA A 1 99 ? 2.570 3.713 -22.978 1.00 79.31 99 ALA A CA 1
ATOM 813 C C . ALA A 1 99 ? 3.334 3.103 -24.168 1.00 79.31 99 ALA A C 1
ATOM 815 O O . ALA A 1 99 ? 4.387 2.506 -23.965 1.00 79.31 99 ALA A O 1
ATOM 816 N N . LYS A 1 100 ? 2.835 3.265 -25.404 1.00 76.38 100 LYS A N 1
ATOM 817 C CA . LYS A 1 100 ? 3.530 2.823 -26.628 1.00 76.38 100 LYS A CA 1
ATOM 818 C C . LYS A 1 100 ? 4.773 3.663 -26.930 1.00 76.38 100 LYS A C 1
ATOM 820 O O . LYS A 1 100 ? 5.769 3.094 -27.362 1.00 76.38 100 LYS A O 1
ATOM 825 N N . LEU A 1 101 ? 4.722 4.980 -26.709 1.00 81.44 101 LEU A N 1
ATOM 826 C CA . LEU A 1 101 ? 5.874 5.877 -26.888 1.00 81.44 101 LEU A CA 1
ATOM 827 C C . LEU A 1 101 ? 7.007 5.527 -25.917 1.00 81.44 101 LEU A C 1
ATOM 829 O O . LEU A 1 101 ? 8.125 5.298 -26.355 1.00 81.44 101 LEU A O 1
ATOM 833 N N . LEU A 1 102 ? 6.685 5.347 -24.632 1.00 81.12 102 LEU A N 1
ATOM 834 C CA . LEU A 1 102 ? 7.641 4.973 -23.577 1.00 81.12 102 LEU A CA 1
ATOM 835 C C . LEU A 1 102 ? 8.377 3.638 -23.808 1.00 81.12 102 LEU A C 1
ATOM 837 O O . LEU A 1 102 ? 9.294 3.323 -23.057 1.00 81.12 102 LEU A O 1
ATOM 841 N N . LEU A 1 103 ? 7.935 2.819 -24.768 1.00 78.00 103 LEU A N 1
ATOM 842 C CA . LEU A 1 103 ? 8.534 1.521 -25.101 1.00 78.00 103 LEU A CA 1
ATOM 843 C C . LEU A 1 103 ? 9.239 1.504 -26.461 1.00 78.00 103 LEU A C 1
ATOM 845 O O . LEU A 1 103 ? 9.795 0.467 -26.824 1.00 78.00 103 LEU A O 1
ATOM 849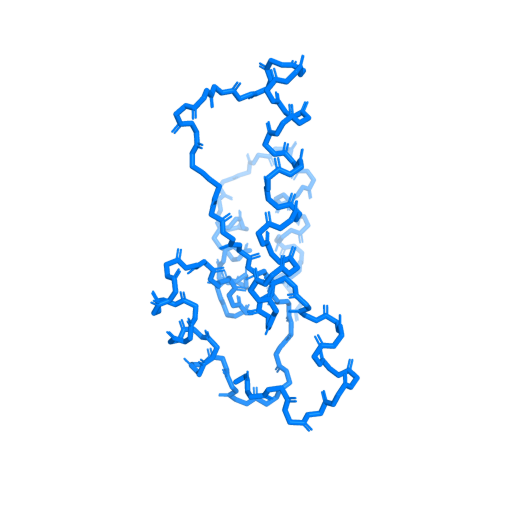 N N . LYS A 1 104 ? 9.135 2.586 -27.241 1.00 65.31 104 LYS A N 1
ATOM 850 C CA . LYS A 1 104 ? 9.802 2.728 -28.542 1.00 65.31 104 LYS A CA 1
ATOM 851 C C . LYS A 1 104 ? 11.168 3.417 -28.445 1.00 65.31 104 LYS A C 1
ATOM 853 O O . LYS A 1 104 ? 11.934 3.282 -29.394 1.00 65.31 104 LYS A O 1
ATOM 858 N N . ASP A 1 105 ? 11.444 4.087 -27.328 1.00 47.66 105 ASP A N 1
ATOM 859 C CA . ASP A 1 105 ? 12.763 4.604 -26.939 1.00 47.66 105 ASP A CA 1
ATOM 860 C C . ASP A 1 105 ? 13.520 3.584 -26.069 1.00 47.66 105 ASP A C 1
ATOM 862 O O . ASP A 1 105 ? 14.768 3.533 -26.162 1.00 47.66 105 ASP A O 1
#

Secondary structure (DSSP, 8-state):
--TTSHHHHHHTHHHH-HHHHHHHHHHHHHHHHHTTSS-TTPPP--EEE-S--SSSTHHHHHHHHHHTTPEEE-HHHHHHHHHHHHHS---S-HHHHHHHHTTT-

Foldseek 3Di:
DPPPPVVVCVVPVCLNPPVVVVVVVVVVVVVCVVVVVDDPPDDDAAEDEDLDDDPPCQVVVCVSQVVVVHYYCYNVNVLVVLVVLCPDDDDVDPSNVVSVVVVVD

pLDDT: mean 83.5, std 13.22, range [40.62, 97.25]